Protein AF-A0A813JVG6-F1 (afdb_monomer)

Structure (mmCIF, N/CA/C/O backbone):
data_AF-A0A813JVG6-F1
#
_entry.id   AF-A0A813JVG6-F1
#
loop_
_atom_site.group_PDB
_atom_site.id
_atom_site.type_symbol
_atom_site.label_atom_id
_atom_site.label_alt_id
_atom_site.label_comp_id
_atom_site.lab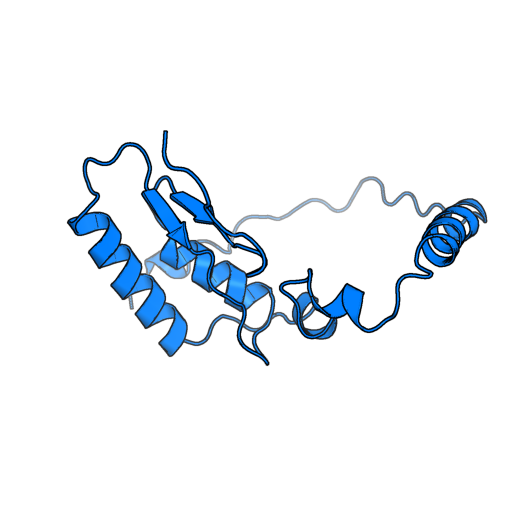el_asym_id
_atom_site.label_entity_id
_atom_site.label_seq_id
_atom_site.pdbx_PDB_ins_code
_atom_site.Cartn_x
_atom_site.Cartn_y
_atom_site.Cartn_z
_atom_site.occupancy
_atom_site.B_iso_or_equiv
_atom_site.auth_seq_id
_atom_site.auth_comp_id
_atom_site.auth_asym_id
_atom_site.auth_atom_id
_atom_site.pdbx_PDB_model_num
ATOM 1 N N . ILE A 1 1 ? 12.607 20.415 8.555 1.00 44.03 1 ILE A N 1
ATOM 2 C CA . ILE A 1 1 ? 13.122 19.029 8.476 1.00 44.03 1 ILE A CA 1
ATOM 3 C C . ILE A 1 1 ? 13.503 18.641 9.897 1.00 44.03 1 ILE A C 1
ATOM 5 O O . ILE A 1 1 ? 14.420 19.246 10.443 1.00 44.03 1 ILE A O 1
ATOM 9 N N . SER A 1 2 ? 12.680 17.807 10.544 1.00 35.66 2 SER A N 1
ATOM 10 C CA . SER A 1 2 ? 12.852 17.447 11.960 1.00 35.66 2 SER A CA 1
ATOM 11 C C . SER A 1 2 ? 14.149 16.662 12.147 1.00 35.66 2 SER A C 1
ATOM 13 O O . SER A 1 2 ? 14.498 15.848 11.294 1.00 35.66 2 SER A O 1
ATOM 15 N N . LYS A 1 3 ? 14.866 16.921 13.244 1.00 29.88 3 LYS A N 1
ATOM 16 C CA . LYS A 1 3 ? 16.168 16.309 13.568 1.00 29.88 3 LYS A CA 1
ATOM 17 C C . LYS A 1 3 ? 16.084 14.805 13.859 1.00 29.88 3 LYS A C 1
ATOM 19 O O . LYS A 1 3 ? 17.111 14.139 13.859 1.00 29.88 3 LYS A O 1
ATOM 24 N N . ASP A 1 4 ? 14.879 14.274 14.026 1.00 38.38 4 ASP A N 1
ATOM 25 C CA . ASP A 1 4 ? 14.653 12.917 14.531 1.00 38.38 4 ASP A CA 1
ATOM 26 C C . ASP A 1 4 ? 14.928 11.807 13.501 1.00 38.38 4 ASP A C 1
ATOM 28 O O . ASP A 1 4 ? 15.031 10.643 13.869 1.00 38.38 4 ASP A O 1
ATOM 32 N N . TYR A 1 5 ? 15.093 12.140 12.214 1.00 39.38 5 TYR A N 1
ATOM 33 C CA . TYR A 1 5 ? 15.378 11.145 11.166 1.00 39.38 5 TYR A CA 1
ATOM 34 C C . TYR A 1 5 ? 16.872 10.802 11.018 1.00 39.38 5 TYR A C 1
ATOM 36 O O . TYR A 1 5 ? 17.216 9.839 10.338 1.00 39.38 5 TYR A O 1
ATOM 44 N N . LEU A 1 6 ? 17.774 11.575 11.637 1.00 38.59 6 LEU A N 1
ATOM 45 C CA . LEU A 1 6 ? 19.225 11.389 11.487 1.00 38.59 6 LEU A CA 1
ATOM 46 C C . LEU A 1 6 ? 19.856 10.475 12.550 1.00 38.59 6 LEU A C 1
ATOM 48 O O . LEU A 1 6 ? 20.983 10.028 12.353 1.00 38.59 6 LEU A O 1
ATOM 52 N N . ASP A 1 7 ? 19.140 10.141 13.627 1.00 34.28 7 ASP A N 1
ATOM 53 C CA . ASP A 1 7 ? 19.705 9.380 14.754 1.00 34.28 7 ASP A CA 1
ATOM 54 C C . ASP A 1 7 ? 19.478 7.860 14.685 1.00 34.28 7 ASP A C 1
ATOM 56 O O . ASP A 1 7 ? 19.999 7.123 15.519 1.00 34.28 7 ASP A O 1
ATOM 60 N N . TYR A 1 8 ? 18.770 7.343 13.675 1.00 40.22 8 TYR A N 1
ATOM 61 C CA . TYR A 1 8 ? 18.489 5.901 13.597 1.00 40.22 8 TYR A CA 1
ATOM 62 C C . TYR A 1 8 ? 19.642 5.055 13.020 1.00 40.22 8 TYR A C 1
ATOM 64 O O . TYR A 1 8 ? 19.555 3.830 13.001 1.00 40.22 8 TYR A O 1
ATOM 72 N N . ASN A 1 9 ? 20.738 5.673 12.557 1.00 33.50 9 ASN A N 1
ATOM 73 C CA . ASN A 1 9 ? 21.777 4.973 11.787 1.00 33.50 9 ASN A CA 1
ATOM 74 C C . ASN A 1 9 ? 23.134 4.805 12.502 1.00 33.50 9 ASN A C 1
ATOM 76 O O . ASN A 1 9 ? 24.161 4.638 11.847 1.00 33.50 9 ASN A O 1
ATOM 80 N N . SER A 1 10 ? 23.178 4.859 13.838 1.00 36.81 10 SER A N 1
ATOM 81 C CA . SER A 1 10 ? 24.444 4.904 14.596 1.00 36.81 10 SER A CA 1
ATOM 82 C C . SER A 1 10 ? 24.734 3.715 15.524 1.00 36.81 10 SER A C 1
ATOM 84 O O . SER A 1 10 ? 25.769 3.726 16.187 1.00 36.81 10 SER A O 1
ATOM 86 N N . HIS A 1 11 ? 23.938 2.637 15.529 1.00 33.06 11 HIS A N 1
ATOM 87 C CA . HIS A 1 11 ? 24.250 1.448 16.341 1.00 33.06 11 HIS A CA 1
ATOM 88 C C . HIS A 1 11 ? 23.897 0.109 15.672 1.00 33.06 11 HIS A C 1
ATOM 90 O O . HIS A 1 11 ? 22.870 -0.498 15.950 1.00 33.06 11 HIS A O 1
ATOM 96 N N . SER A 1 12 ? 24.817 -0.422 14.863 1.00 34.66 12 SER A N 1
ATOM 97 C CA . SER A 1 12 ? 25.055 -1.874 14.804 1.00 34.66 12 SER A CA 1
ATOM 98 C C . SER A 1 12 ? 26.493 -2.166 14.362 1.00 34.66 12 SER A C 1
ATOM 100 O O . SER A 1 12 ? 26.799 -2.445 13.207 1.00 34.66 12 SER A O 1
ATOM 102 N N . GLN A 1 13 ? 27.421 -2.108 15.321 1.00 32.44 13 GLN A N 1
ATOM 103 C CA . GLN A 1 13 ? 28.663 -2.865 15.191 1.00 32.44 13 GLN A CA 1
ATOM 104 C C . GLN A 1 13 ? 28.332 -4.336 15.449 1.00 32.44 13 GLN A C 1
ATOM 106 O O . GLN A 1 13 ? 28.155 -4.741 16.595 1.00 32.44 13 GLN A O 1
ATOM 111 N N . ILE A 1 14 ? 28.212 -5.127 14.382 1.00 34.81 14 ILE A N 1
ATOM 112 C CA . ILE A 1 14 ? 28.149 -6.586 14.488 1.00 34.81 14 ILE A CA 1
ATOM 113 C C . ILE A 1 14 ? 29.550 -7.140 14.244 1.00 34.81 14 ILE A C 1
ATOM 115 O O . ILE A 1 14 ? 30.200 -6.874 13.232 1.00 34.81 14 ILE A O 1
ATOM 119 N N . SER A 1 15 ? 30.000 -7.874 15.256 1.00 29.84 15 SER A N 1
ATOM 120 C CA . SER A 1 15 ? 31.289 -8.533 15.398 1.00 29.84 15 SER A CA 1
ATOM 121 C C . SER A 1 15 ? 31.677 -9.365 14.174 1.00 29.84 15 SER A C 1
ATOM 123 O O . SER A 1 15 ? 30.895 -10.172 13.669 1.00 29.84 15 SER A O 1
ATOM 125 N N . LYS A 1 16 ? 32.930 -9.208 13.744 1.00 38.28 16 LYS A N 1
ATOM 126 C CA . LYS A 1 16 ? 33.622 -10.150 12.866 1.00 38.28 16 LYS A CA 1
ATOM 127 C C . LYS A 1 16 ? 34.021 -11.342 13.726 1.00 38.28 16 LYS A C 1
ATOM 129 O O . LYS A 1 16 ? 34.969 -11.196 14.477 1.00 38.28 16 LYS A O 1
ATOM 134 N N . ASP A 1 17 ? 33.247 -12.424 13.685 1.00 33.38 17 ASP A N 1
ATOM 135 C CA . ASP A 1 17 ? 33.674 -13.815 13.919 1.00 33.38 17 ASP A CA 1
ATOM 136 C C . ASP A 1 17 ? 32.433 -14.723 13.993 1.00 33.38 17 ASP A C 1
ATOM 138 O O . ASP A 1 17 ? 31.630 -14.609 14.916 1.00 33.38 17 ASP A O 1
ATOM 142 N N . GLY A 1 18 ? 32.279 -15.644 13.031 1.00 30.89 18 GLY A N 1
ATOM 143 C CA . GLY A 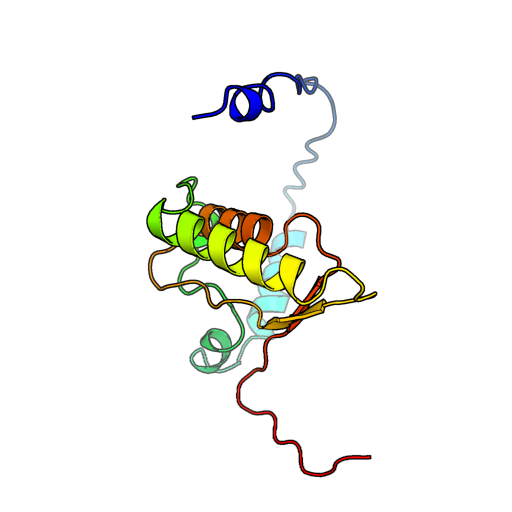1 18 ? 31.380 -16.796 13.186 1.00 30.89 18 GLY A CA 1
ATOM 144 C C . GLY A 1 18 ? 30.480 -17.142 11.997 1.00 30.89 18 GLY A C 1
ATOM 145 O O . GLY A 1 18 ? 29.335 -16.715 11.929 1.00 30.89 18 GLY A O 1
ATOM 146 N N . LEU A 1 19 ? 30.975 -18.067 11.166 1.00 32.31 19 LEU A N 1
ATOM 147 C CA . LEU A 1 19 ? 30.211 -19.047 10.374 1.00 32.31 19 LEU A CA 1
ATOM 148 C C . LEU A 1 19 ? 29.695 -18.657 8.973 1.00 32.31 19 LEU A C 1
ATOM 150 O O . LEU A 1 19 ? 28.548 -18.912 8.614 1.00 32.31 19 LEU A O 1
ATOM 154 N N . THR A 1 20 ? 30.599 -18.226 8.092 1.00 32.97 20 THR A N 1
ATOM 155 C CA . THR A 1 20 ? 30.475 -18.529 6.657 1.00 32.97 20 THR A CA 1
ATOM 156 C C . THR A 1 20 ? 30.907 -19.976 6.403 1.00 32.97 20 THR A C 1
ATOM 158 O O . THR A 1 20 ? 32.085 -20.284 6.239 1.00 32.97 20 THR A O 1
ATOM 161 N N . ARG A 1 21 ? 29.948 -20.907 6.369 1.00 30.12 21 ARG A N 1
ATOM 162 C CA . ARG A 1 21 ? 30.181 -22.231 5.775 1.00 30.12 21 ARG A CA 1
ATOM 163 C C . ARG A 1 21 ? 29.958 -22.132 4.269 1.00 30.12 21 ARG A C 1
ATOM 165 O O . ARG A 1 21 ? 28.844 -22.281 3.779 1.00 30.12 21 ARG A O 1
ATOM 172 N N . THR A 1 22 ? 31.035 -21.885 3.535 1.00 35.28 22 THR A N 1
ATOM 173 C CA . THR A 1 22 ? 31.085 -22.056 2.082 1.00 35.28 22 THR A CA 1
ATOM 174 C C . THR A 1 22 ? 30.962 -23.551 1.783 1.00 35.28 22 THR A C 1
ATOM 176 O O . THR A 1 22 ? 31.934 -24.296 1.888 1.00 35.28 22 THR A O 1
ATOM 179 N N . VAL A 1 23 ? 29.757 -24.028 1.464 1.00 37.38 23 VAL A N 1
ATOM 180 C CA . VAL A 1 23 ? 29.556 -25.405 0.987 1.00 37.38 23 VAL A CA 1
ATOM 181 C C . VAL A 1 23 ? 29.774 -25.407 -0.524 1.00 37.38 23 VAL A C 1
ATOM 183 O O . VAL A 1 23 ? 28.840 -25.308 -1.313 1.00 37.38 23 VAL A O 1
ATOM 186 N N . SER A 1 24 ? 31.038 -25.467 -0.939 1.00 41.69 24 SER A N 1
ATOM 187 C CA . SER A 1 24 ? 31.417 -25.754 -2.323 1.00 41.69 24 SER A CA 1
ATOM 188 C C . SER A 1 24 ? 31.325 -27.262 -2.554 1.00 41.69 24 SER A C 1
ATOM 190 O O . SER A 1 24 ? 32.273 -27.998 -2.282 1.00 41.69 24 SER A O 1
ATOM 192 N N . GLY A 1 25 ? 30.165 -27.728 -3.014 1.00 36.69 25 GLY A N 1
ATOM 193 C CA . GLY A 1 25 ? 29.927 -29.126 -3.363 1.00 36.69 25 GLY A CA 1
ATOM 194 C C . GLY A 1 25 ? 28.907 -29.279 -4.503 1.00 36.69 25 GLY A C 1
ATOM 195 O O . GLY A 1 25 ? 28.044 -28.414 -4.664 1.00 36.69 25 GLY A O 1
ATOM 196 N N . PRO A 1 26 ? 28.969 -30.380 -5.280 1.00 39.91 26 PRO A N 1
ATOM 197 C CA . PRO A 1 26 ? 28.136 -30.648 -6.470 1.00 39.91 26 PRO A CA 1
ATOM 198 C C . PRO A 1 26 ? 26.626 -30.811 -6.186 1.00 39.91 26 PRO A C 1
ATOM 200 O O . PRO A 1 26 ? 25.833 -31.104 -7.081 1.00 39.91 26 PRO A O 1
ATOM 203 N N . GLU A 1 27 ? 26.214 -30.623 -4.936 1.00 38.38 27 GLU A N 1
ATOM 204 C CA . GLU A 1 27 ? 24.853 -30.813 -4.440 1.00 38.38 27 GLU A CA 1
ATOM 205 C C . GLU A 1 27 ? 23.957 -29.589 -4.706 1.00 38.38 27 GLU A C 1
ATOM 207 O O . GLU A 1 27 ? 22.776 -29.742 -5.010 1.00 38.38 27 GLU A O 1
ATOM 212 N N . LEU A 1 28 ? 24.531 -28.378 -4.744 1.00 40.44 28 LEU A N 1
ATOM 213 C CA . LEU A 1 28 ? 23.814 -27.166 -5.172 1.00 40.44 28 LEU A CA 1
ATOM 214 C C . LEU A 1 28 ? 23.487 -27.193 -6.669 1.00 40.44 28 LEU A C 1
ATOM 216 O O . LEU A 1 28 ? 22.437 -26.708 -7.084 1.00 40.44 28 LEU A O 1
ATOM 220 N N . THR A 1 29 ? 24.342 -27.808 -7.487 1.00 39.81 29 THR A N 1
ATOM 221 C CA . THR A 1 29 ? 24.127 -27.888 -8.937 1.00 39.81 29 THR A CA 1
ATOM 222 C C . THR A 1 29 ? 22.926 -28.771 -9.274 1.00 39.81 29 THR A C 1
ATOM 224 O O . THR A 1 29 ? 22.170 -28.428 -10.178 1.00 39.81 29 THR A O 1
ATOM 227 N N . ARG A 1 30 ? 22.700 -29.849 -8.504 1.00 34.91 30 ARG A N 1
ATOM 228 C CA . ARG A 1 30 ? 21.536 -30.739 -8.661 1.00 34.91 30 ARG A CA 1
ATOM 229 C C . ARG A 1 30 ? 20.228 -30.090 -8.228 1.00 34.91 30 ARG A C 1
ATOM 231 O O . ARG A 1 30 ? 19.210 -30.286 -8.889 1.00 34.91 30 ARG A O 1
ATOM 238 N N . THR A 1 31 ? 20.250 -29.295 -7.162 1.00 45.44 31 THR A N 1
ATOM 239 C CA . THR A 1 31 ? 19.056 -28.574 -6.710 1.00 45.44 31 THR A CA 1
ATOM 240 C C . THR A 1 31 ? 18.702 -27.466 -7.698 1.00 45.44 31 THR A C 1
ATOM 242 O O . THR A 1 31 ? 17.559 -27.382 -8.112 1.00 45.44 31 THR A O 1
ATOM 245 N N . VAL A 1 32 ? 19.664 -26.693 -8.208 1.00 44.09 32 VAL A N 1
ATOM 246 C CA . VAL A 1 32 ? 19.368 -25.652 -9.212 1.00 44.09 32 VAL A CA 1
ATOM 247 C C . VAL A 1 32 ? 18.894 -26.252 -10.547 1.00 44.09 32 VAL A C 1
ATOM 249 O O . VAL A 1 32 ? 17.967 -25.719 -11.156 1.00 44.09 32 VAL A O 1
ATOM 252 N N . SER A 1 33 ? 19.447 -27.388 -10.993 1.00 42.41 33 SER A N 1
ATOM 253 C CA . SER A 1 33 ? 18.968 -28.068 -12.209 1.00 42.41 33 SER A CA 1
ATOM 254 C C . SER A 1 33 ? 17.579 -28.690 -12.041 1.00 42.41 33 SER A C 1
ATOM 256 O O . SER A 1 33 ? 16.767 -28.607 -12.954 1.00 42.41 33 SER A O 1
ATOM 258 N N . ALA A 1 34 ? 17.255 -29.239 -10.865 1.00 43.22 34 ALA A N 1
ATOM 259 C CA . ALA A 1 34 ? 15.938 -29.827 -10.600 1.00 43.22 34 ALA A CA 1
ATOM 260 C C . ALA A 1 34 ? 14.803 -28.785 -10.571 1.00 43.22 34 ALA A C 1
ATOM 262 O O . ALA A 1 34 ? 13.643 -29.123 -10.811 1.00 43.22 34 ALA A O 1
ATOM 263 N N . TRP A 1 35 ? 15.129 -27.518 -10.297 1.00 41.75 35 TRP A N 1
ATOM 264 C CA . TRP A 1 35 ? 14.190 -26.401 -10.414 1.00 41.75 35 TRP A CA 1
ATOM 265 C C . TRP A 1 35 ? 14.094 -25.901 -11.859 1.00 41.75 35 TRP A C 1
ATOM 267 O O . TRP A 1 35 ? 13.020 -25.485 -12.277 1.00 41.75 35 TRP A O 1
ATOM 277 N N . ARG A 1 36 ? 15.179 -26.011 -12.637 1.00 42.38 36 ARG A N 1
ATOM 278 C CA . ARG A 1 36 ? 15.228 -25.656 -14.064 1.00 42.38 36 ARG A CA 1
ATOM 279 C C . ARG A 1 36 ? 14.400 -26.595 -14.944 1.00 42.38 36 ARG A C 1
ATOM 281 O O . ARG A 1 36 ? 13.771 -26.134 -15.886 1.00 42.38 36 ARG A O 1
ATOM 288 N N . ASP A 1 37 ? 14.357 -27.883 -14.610 1.00 42.16 37 ASP A N 1
ATOM 289 C CA . ASP A 1 37 ? 13.575 -28.872 -15.369 1.00 42.16 37 ASP A CA 1
ATOM 290 C C . ASP A 1 37 ? 12.079 -28.856 -15.008 1.00 42.16 37 ASP A C 1
ATOM 292 O O . ASP A 1 37 ? 11.242 -29.322 -15.780 1.00 42.16 37 ASP A O 1
ATOM 296 N N . ARG A 1 38 ? 11.712 -28.277 -13.854 1.00 42.75 38 ARG A N 1
ATOM 297 C CA . ARG A 1 38 ? 10.308 -28.100 -13.440 1.00 42.75 38 ARG A CA 1
ATOM 298 C C . ARG A 1 38 ? 9.673 -26.830 -14.018 1.00 42.75 38 ARG A C 1
ATOM 300 O O . ARG A 1 38 ? 8.454 -26.700 -13.995 1.00 42.75 38 ARG A O 1
ATOM 307 N N . THR A 1 39 ? 10.477 -25.918 -14.561 1.00 44.47 39 THR A N 1
ATOM 308 C CA . THR A 1 39 ? 10.037 -24.645 -15.148 1.00 44.47 39 THR A CA 1
ATOM 309 C C . THR A 1 39 ? 10.019 -24.677 -16.672 1.00 44.47 39 THR A C 1
ATOM 311 O O . THR A 1 39 ? 10.326 -23.685 -17.326 1.00 44.47 39 THR A O 1
ATOM 314 N N . ASN A 1 40 ? 9.536 -25.774 -17.259 1.00 41.34 40 ASN A N 1
ATOM 315 C CA . ASN A 1 40 ? 9.009 -25.748 -18.628 1.00 41.34 40 ASN A CA 1
ATOM 316 C C . ASN A 1 40 ? 7.607 -25.089 -18.657 1.00 41.34 40 ASN A C 1
ATOM 318 O O . ASN A 1 40 ? 6.691 -25.560 -19.324 1.00 41.34 40 ASN A O 1
ATOM 322 N N . MET A 1 41 ? 7.431 -24.031 -17.857 1.00 43.78 41 MET A N 1
ATOM 323 C CA . MET A 1 41 ? 6.328 -23.093 -17.988 1.00 43.78 41 MET A CA 1
ATOM 324 C C . MET A 1 41 ? 6.782 -22.036 -18.981 1.00 43.78 41 MET A C 1
ATOM 326 O O . MET A 1 41 ? 7.890 -21.503 -18.872 1.00 43.78 41 MET A O 1
ATOM 330 N N . ASP A 1 42 ? 5.931 -21.784 -19.966 1.00 46.66 42 ASP A N 1
ATOM 331 C CA . ASP A 1 42 ? 6.142 -20.811 -21.024 1.00 46.66 42 ASP A CA 1
ATOM 332 C C . ASP A 1 42 ? 6.699 -19.508 -20.424 1.00 46.66 42 ASP A C 1
ATOM 334 O O . ASP A 1 42 ? 6.116 -18.940 -19.498 1.00 46.66 42 ASP A O 1
ATOM 338 N N . GLN A 1 43 ? 7.832 -19.004 -20.927 1.00 43.41 43 GLN A N 1
ATOM 339 C CA . GLN A 1 43 ? 8.495 -17.791 -20.404 1.00 43.41 43 GLN A CA 1
ATOM 340 C C . GLN A 1 43 ? 7.584 -16.542 -20.405 1.00 43.41 43 GLN A C 1
ATOM 342 O O . GLN A 1 43 ? 7.930 -15.509 -19.826 1.00 43.41 43 GLN A O 1
ATOM 347 N N . LYS A 1 44 ? 6.412 -16.626 -21.044 1.00 41.62 44 LYS A N 1
ATOM 348 C CA . LYS A 1 44 ? 5.334 -15.637 -20.986 1.00 41.62 44 LYS A CA 1
ATOM 349 C C . LYS A 1 44 ? 4.587 -15.605 -19.646 1.00 41.62 44 LYS A C 1
ATOM 351 O O . LYS A 1 44 ? 4.172 -14.521 -19.253 1.00 41.62 44 LYS A O 1
ATOM 356 N N . GLU A 1 45 ? 4.437 -16.727 -18.943 1.00 41.47 45 GLU A N 1
ATOM 357 C CA . GLU A 1 45 ? 3.616 -16.825 -17.721 1.00 41.47 45 GLU A CA 1
ATOM 358 C C . GLU A 1 45 ? 4.376 -16.437 -16.446 1.00 41.47 45 GLU A C 1
ATOM 360 O O . GLU A 1 45 ? 3.798 -15.860 -15.527 1.00 41.47 45 GLU A O 1
ATOM 365 N N . ALA A 1 46 ? 5.697 -16.643 -16.408 1.00 44.62 46 ALA A N 1
ATOM 366 C CA . ALA A 1 46 ? 6.528 -16.249 -15.265 1.00 44.62 46 ALA A CA 1
ATOM 367 C C . ALA A 1 46 ? 6.615 -14.721 -15.061 1.00 44.62 46 ALA A C 1
ATOM 369 O O . ALA A 1 46 ? 6.981 -14.261 -13.980 1.00 44.62 46 ALA A O 1
ATOM 370 N N . LYS A 1 47 ? 6.251 -13.925 -16.077 1.00 46.22 47 LYS A N 1
ATOM 371 C CA . LYS A 1 47 ? 6.172 -12.458 -15.974 1.00 46.22 47 LYS A CA 1
ATOM 372 C C . LYS A 1 47 ? 4.988 -11.968 -15.139 1.00 46.22 47 LYS A C 1
ATOM 374 O O . LYS A 1 47 ? 4.998 -10.815 -14.727 1.00 46.22 47 LYS A O 1
ATOM 379 N N . THR A 1 48 ? 3.988 -12.810 -14.895 1.00 49.44 48 THR A N 1
ATOM 380 C CA . THR A 1 48 ? 2.692 -12.365 -14.364 1.00 49.44 48 THR A CA 1
ATOM 381 C C . THR A 1 48 ? 2.612 -12.402 -12.835 1.00 49.44 48 THR A C 1
ATOM 383 O O . THR A 1 48 ? 1.746 -11.757 -12.259 1.00 49.44 48 THR A O 1
ATOM 386 N N . VAL A 1 49 ? 3.520 -13.108 -12.151 1.00 51.12 49 VAL A N 1
ATOM 387 C CA . VAL A 1 49 ? 3.402 -13.343 -10.694 1.00 51.12 49 VAL A CA 1
ATOM 388 C C . VAL A 1 49 ? 4.390 -12.514 -9.865 1.00 51.12 49 VAL A C 1
ATOM 390 O O . VAL A 1 49 ? 4.184 -12.309 -8.671 1.00 51.12 49 VAL A O 1
ATOM 393 N N . LEU A 1 50 ? 5.465 -12.007 -10.475 1.00 57.50 50 LEU A N 1
ATOM 394 C CA . LEU A 1 50 ? 6.444 -1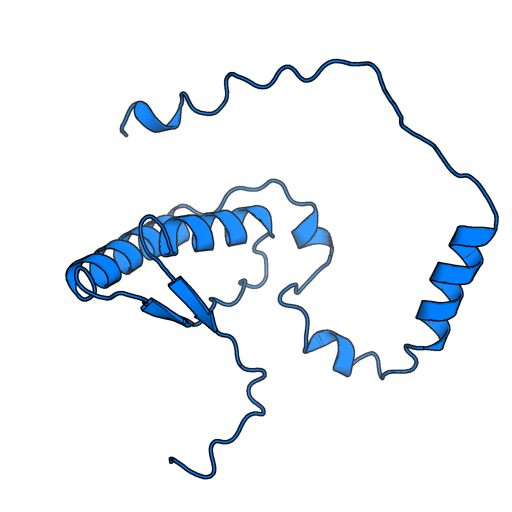1.187 -9.766 1.00 57.50 50 LEU A CA 1
ATOM 395 C C . LEU A 1 50 ? 6.084 -9.702 -9.839 1.00 57.50 50 LEU A C 1
ATOM 397 O O . LEU A 1 50 ? 5.942 -9.123 -10.910 1.00 57.50 50 LEU A O 1
ATOM 401 N N . PHE A 1 51 ? 6.043 -9.070 -8.666 1.00 64.69 51 PHE A N 1
ATOM 402 C CA . PHE A 1 51 ? 5.985 -7.615 -8.493 1.00 64.69 51 PHE A CA 1
ATOM 403 C C . PHE A 1 51 ? 7.201 -6.888 -9.089 1.00 64.69 51 PHE A C 1
ATOM 405 O O . PHE A 1 51 ? 7.178 -5.672 -9.227 1.00 64.69 51 PHE A O 1
ATOM 412 N N . LEU A 1 52 ? 8.256 -7.630 -9.431 1.00 65.19 52 LEU A N 1
ATOM 413 C CA . LEU A 1 52 ? 9.509 -7.127 -9.974 1.00 65.19 52 LEU A CA 1
ATOM 414 C C . LEU A 1 52 ? 9.499 -7.207 -11.495 1.00 65.19 52 LEU A C 1
ATOM 416 O O . LEU A 1 52 ? 9.326 -8.279 -12.073 1.00 65.19 52 LEU A O 1
ATOM 420 N N . HIS A 1 53 ? 9.769 -6.077 -12.137 1.00 68.88 53 HIS A N 1
ATOM 421 C CA . HIS A 1 53 ? 9.864 -5.989 -13.589 1.00 68.88 53 HIS A CA 1
ATOM 422 C C . HIS A 1 53 ? 11.263 -6.364 -14.110 1.00 68.88 53 HIS A C 1
ATOM 424 O O . HIS A 1 53 ? 11.388 -6.804 -15.253 1.00 68.88 53 HIS A O 1
ATOM 430 N N . ASN A 1 54 ? 12.310 -6.216 -13.288 1.00 70.62 54 ASN A N 1
ATOM 431 C CA . ASN A 1 54 ? 13.697 -6.555 -13.614 1.00 70.62 54 ASN A CA 1
ATOM 432 C C . ASN A 1 54 ? 14.473 -6.986 -12.340 1.00 70.62 54 ASN A C 1
ATOM 434 O O . ASN A 1 54 ? 14.375 -6.294 -11.325 1.00 70.62 54 ASN A O 1
ATOM 438 N N . PRO A 1 55 ? 15.270 -8.079 -12.364 1.00 70.19 55 PRO A N 1
ATOM 439 C CA . PRO A 1 55 ? 16.157 -8.457 -11.255 1.00 70.19 55 PRO A CA 1
ATOM 440 C C . PRO A 1 55 ? 17.099 -7.342 -10.770 1.00 70.19 55 PRO A C 1
ATOM 442 O O . PRO A 1 55 ? 17.390 -7.291 -9.579 1.00 70.19 55 PRO A O 1
ATOM 445 N N . ASP A 1 56 ? 17.519 -6.410 -11.630 1.00 71.88 56 ASP A N 1
ATOM 446 C CA . ASP A 1 56 ? 18.370 -5.273 -11.238 1.00 71.88 56 ASP A CA 1
ATOM 447 C C . ASP A 1 56 ? 17.691 -4.352 -10.202 1.00 71.88 56 ASP A C 1
ATOM 449 O O . ASP A 1 56 ? 18.357 -3.632 -9.452 1.00 71.88 56 ASP A O 1
ATOM 453 N N . GLN A 1 57 ? 16.353 -4.383 -10.128 1.00 75.56 57 GLN A N 1
ATOM 454 C CA . GLN A 1 57 ? 15.571 -3.614 -9.158 1.00 75.56 57 GLN A CA 1
ATOM 455 C C . GLN A 1 57 ? 15.759 -4.136 -7.725 1.00 75.56 57 GLN A C 1
ATOM 457 O O . GLN A 1 57 ? 15.578 -3.363 -6.790 1.00 75.56 57 GLN A O 1
ATOM 462 N N . LEU A 1 58 ? 16.159 -5.400 -7.534 1.00 76.00 58 LEU A N 1
ATOM 463 C CA . LEU A 1 58 ? 16.414 -5.986 -6.209 1.00 76.00 58 LEU A CA 1
ATOM 464 C C . LEU A 1 58 ? 17.721 -5.504 -5.581 1.00 76.00 58 LEU A C 1
ATOM 466 O O . LEU A 1 58 ? 17.834 -5.443 -4.362 1.00 76.00 58 LEU A O 1
ATOM 470 N N . THR A 1 59 ? 18.724 -5.202 -6.404 1.00 77.00 59 THR A N 1
ATOM 471 C CA . THR A 1 59 ? 20.080 -4.878 -5.937 1.00 77.00 59 THR A CA 1
ATOM 472 C C . THR A 1 59 ? 20.343 -3.380 -5.855 1.00 77.00 59 THR A C 1
ATOM 474 O O . THR A 1 59 ? 21.424 -2.958 -5.449 1.00 77.00 59 THR A O 1
ATOM 477 N N . SER A 1 60 ? 19.389 -2.560 -6.290 1.00 78.06 60 SER A N 1
ATOM 478 C CA . SER A 1 60 ? 19.539 -1.112 -6.277 1.00 78.06 60 SER A CA 1
ATOM 479 C C . SER A 1 60 ? 19.317 -0.556 -4.869 1.00 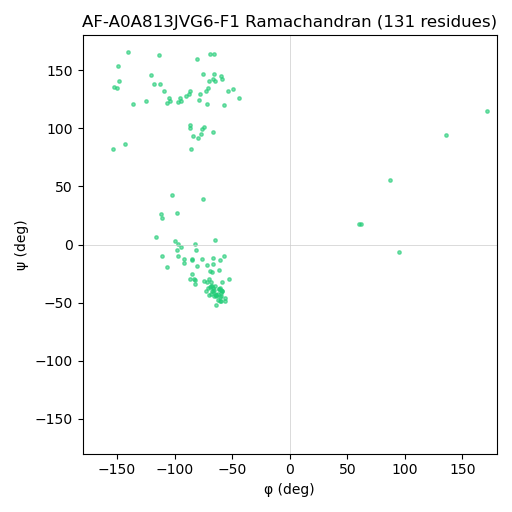78.06 60 SER A C 1
ATOM 481 O O . SER A 1 60 ? 18.319 -0.839 -4.218 1.00 78.06 60 SER A O 1
ATOM 483 N N . SER A 1 61 ? 20.264 0.268 -4.426 1.00 81.50 61 SER A N 1
ATOM 484 C CA . SER A 1 61 ? 20.270 0.944 -3.126 1.00 81.50 61 SER A CA 1
ATOM 485 C C . SER A 1 61 ? 19.759 2.387 -3.212 1.00 81.50 61 SER A C 1
ATOM 487 O O . SER A 1 61 ? 20.247 3.255 -2.492 1.00 81.50 61 SER A O 1
ATOM 489 N N . ARG A 1 62 ? 18.892 2.694 -4.183 1.00 84.00 62 ARG A N 1
ATOM 490 C CA . ARG A 1 62 ? 18.366 4.054 -4.355 1.00 84.00 62 ARG A CA 1
ATOM 491 C C . ARG A 1 62 ? 17.142 4.224 -3.467 1.00 84.00 62 ARG A C 1
ATOM 493 O O . ARG A 1 62 ? 16.237 3.399 -3.522 1.00 84.00 62 ARG A O 1
ATOM 500 N N . ASP A 1 63 ? 17.093 5.311 -2.719 1.00 86.31 63 ASP A N 1
ATOM 501 C CA . ASP A 1 63 ? 15.925 5.622 -1.902 1.00 86.31 63 ASP A CA 1
ATOM 502 C C . ASP A 1 63 ? 14.682 5.922 -2.754 1.00 86.31 63 ASP A C 1
ATOM 504 O O . ASP A 1 63 ? 14.756 6.180 -3.963 1.00 86.31 63 ASP A O 1
ATOM 508 N N . CYS A 1 64 ? 13.528 5.874 -2.096 1.00 85.00 64 CYS A N 1
ATOM 509 C CA . CYS A 1 64 ? 12.240 6.278 -2.633 1.00 85.00 64 CYS A CA 1
ATOM 510 C C . CYS A 1 64 ? 12.273 7.746 -3.070 1.00 85.00 64 CYS A C 1
ATOM 512 O O . CYS A 1 64 ? 12.876 8.604 -2.419 1.00 85.00 64 CYS A O 1
ATOM 514 N N . ASN A 1 65 ? 11.602 8.049 -4.180 1.00 89.56 65 ASN A N 1
ATOM 515 C CA . ASN A 1 65 ? 11.483 9.421 -4.641 1.00 89.56 65 ASN A CA 1
ATOM 516 C C . ASN A 1 65 ? 10.647 10.249 -3.650 1.00 89.56 65 ASN A C 1
ATOM 518 O O . ASN A 1 65 ? 9.625 9.793 -3.142 1.00 89.56 65 ASN A O 1
ATOM 522 N N . LEU A 1 66 ? 11.035 11.506 -3.440 1.00 92.44 66 LEU A N 1
ATOM 523 C CA . LEU A 1 66 ? 10.371 12.419 -2.513 1.00 92.44 66 LEU A CA 1
ATOM 524 C C . LEU A 1 66 ? 8.888 12.629 -2.852 1.00 92.44 66 LEU A C 1
ATOM 526 O O . LEU A 1 66 ? 8.057 12.613 -1.954 1.00 92.44 66 LEU A O 1
ATOM 530 N N . ALA A 1 67 ? 8.542 12.743 -4.137 1.00 91.62 67 ALA A N 1
ATOM 531 C CA . ALA A 1 67 ? 7.147 12.902 -4.553 1.00 91.62 67 ALA A CA 1
ATOM 532 C C . ALA A 1 67 ? 6.285 11.670 -4.216 1.00 91.62 67 ALA A C 1
ATOM 534 O O . ALA A 1 67 ? 5.120 11.802 -3.852 1.00 91.62 67 ALA A O 1
ATOM 535 N N . GLU A 1 68 ? 6.851 10.465 -4.318 1.00 90.38 68 GLU A N 1
ATOM 536 C CA . GLU A 1 68 ? 6.147 9.229 -3.960 1.00 90.38 68 GLU A CA 1
ATOM 537 C C . GLU A 1 68 ? 6.009 9.123 -2.439 1.00 90.38 68 GLU A C 1
ATOM 539 O O . GLU A 1 68 ? 4.939 8.784 -1.937 1.00 90.38 68 GLU A O 1
ATOM 544 N N . MET A 1 69 ? 7.052 9.506 -1.701 1.00 93.94 69 MET A N 1
ATOM 545 C CA . MET A 1 69 ? 7.014 9.577 -0.243 1.00 93.94 69 MET A CA 1
ATOM 546 C C . MET A 1 69 ? 5.937 10.550 0.261 1.00 93.94 69 MET A C 1
ATOM 548 O O . MET A 1 69 ? 5.158 10.201 1.142 1.00 93.94 69 MET A O 1
ATOM 552 N N . GLU A 1 70 ? 5.822 11.742 -0.332 1.00 95.88 70 GLU A N 1
ATOM 553 C CA . GLU A 1 70 ? 4.785 12.722 0.025 1.00 95.88 70 GLU A CA 1
ATOM 554 C C . GLU A 1 70 ? 3.369 12.169 -0.184 1.00 95.88 70 GLU A C 1
ATOM 556 O O . GLU A 1 70 ? 2.485 12.385 0.650 1.00 95.88 70 GLU A O 1
ATOM 561 N N . VAL A 1 71 ? 3.158 11.411 -1.264 1.00 94.88 71 VAL A N 1
ATOM 562 C CA . VAL A 1 71 ? 1.885 10.729 -1.524 1.00 94.88 71 VAL A CA 1
ATOM 563 C C . VAL A 1 71 ? 1.616 9.653 -0.470 1.00 94.88 71 VAL A C 1
ATOM 565 O O . VAL A 1 71 ? 0.496 9.589 0.040 1.00 94.88 71 VAL A O 1
ATOM 568 N N . ALA A 1 72 ? 2.616 8.840 -0.112 1.00 96.00 72 ALA A N 1
ATOM 569 C CA . ALA A 1 72 ? 2.479 7.824 0.935 1.00 96.00 72 ALA A CA 1
ATOM 570 C C . ALA A 1 72 ? 2.098 8.450 2.282 1.00 96.00 72 ALA A C 1
ATOM 572 O O . ALA A 1 72 ? 1.122 8.023 2.899 1.00 96.00 72 ALA A O 1
ATOM 573 N N . THR A 1 73 ? 2.799 9.507 2.701 1.00 97.50 73 THR A N 1
ATOM 574 C CA . THR A 1 73 ? 2.515 10.221 3.953 1.00 97.50 73 THR A CA 1
ATOM 575 C C . THR A 1 73 ? 1.115 10.841 3.944 1.00 97.50 73 THR A C 1
ATOM 577 O O . THR A 1 73 ? 0.385 10.747 4.934 1.00 97.50 73 THR A O 1
ATOM 580 N N . ALA A 1 74 ? 0.701 11.460 2.834 1.00 97.69 74 ALA A N 1
ATOM 581 C CA . ALA A 1 74 ? -0.629 12.053 2.719 1.00 97.69 74 ALA A CA 1
ATOM 582 C C . ALA A 1 74 ? -1.738 10.993 2.798 1.00 97.69 74 ALA A C 1
ATOM 584 O O . ALA A 1 74 ? -2.729 11.186 3.506 1.00 97.69 74 ALA A O 1
ATOM 585 N N . LEU A 1 75 ? -1.562 9.859 2.116 1.00 96.75 75 LEU A N 1
ATOM 586 C CA . LEU A 1 75 ? -2.532 8.769 2.135 1.00 96.75 75 LEU A CA 1
ATOM 587 C C . LEU A 1 75 ? -2.594 8.095 3.511 1.00 96.75 75 LEU A C 1
ATOM 589 O O . LEU A 1 75 ? -3.692 7.880 4.023 1.00 96.75 75 LEU A O 1
ATOM 593 N N . ASN A 1 76 ? -1.444 7.849 4.148 1.00 97.44 76 ASN A N 1
ATOM 594 C CA . ASN A 1 76 ? -1.379 7.333 5.515 1.00 97.44 76 ASN A CA 1
ATOM 595 C C . ASN A 1 76 ? -2.146 8.239 6.486 1.00 97.44 76 ASN A C 1
ATOM 597 O O . ASN A 1 76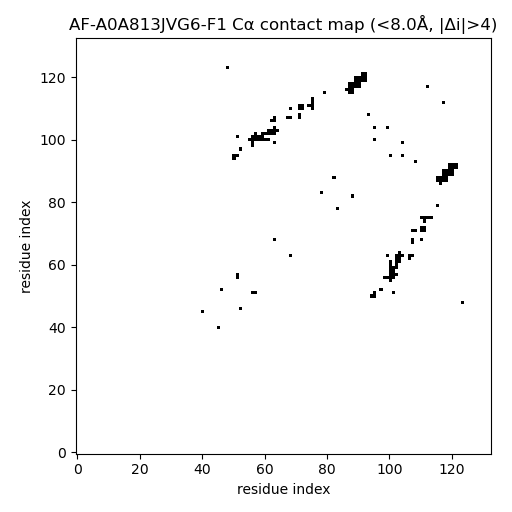 ? -2.965 7.755 7.267 1.00 97.44 76 ASN A O 1
ATOM 601 N N . LYS A 1 77 ? -1.947 9.560 6.393 1.00 97.88 77 LYS A N 1
ATOM 602 C CA . LYS A 1 77 ? -2.664 10.532 7.225 1.00 97.88 77 LYS A CA 1
ATOM 603 C C . LYS A 1 77 ? -4.181 10.394 7.077 1.00 97.88 77 LYS A C 1
ATOM 605 O O . LYS A 1 77 ? -4.877 10.289 8.082 1.00 97.88 77 LYS A O 1
ATOM 610 N N . VAL A 1 78 ? -4.686 10.331 5.846 1.00 97.75 78 VAL A N 1
ATOM 611 C CA . VAL A 1 78 ? -6.126 10.168 5.583 1.00 97.75 78 VAL A CA 1
ATOM 612 C C . VAL A 1 78 ? -6.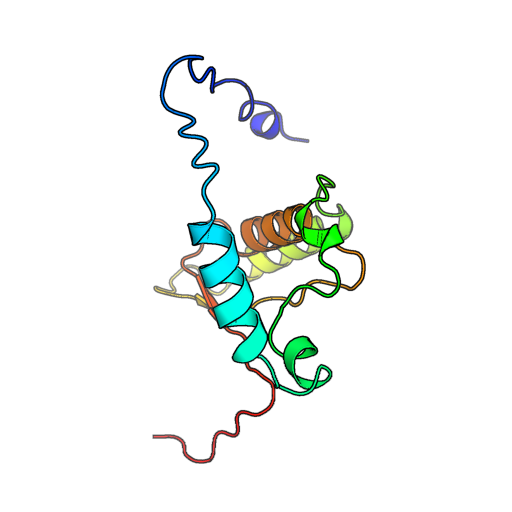640 8.824 6.107 1.00 97.75 78 VAL A C 1
ATOM 614 O O . VAL A 1 78 ? -7.684 8.772 6.756 1.00 97.75 78 VAL A O 1
ATOM 617 N N . MET A 1 79 ? -5.898 7.734 5.883 1.00 96.94 79 MET A N 1
ATOM 618 C CA . MET A 1 79 ? -6.262 6.406 6.385 1.00 96.94 79 MET A CA 1
ATOM 619 C C . MET A 1 79 ? -6.370 6.391 7.911 1.00 96.94 79 MET A C 1
ATOM 621 O O . MET A 1 79 ? -7.322 5.826 8.446 1.00 96.94 79 MET A O 1
ATOM 625 N N . ARG A 1 80 ? -5.438 7.049 8.605 1.00 96.69 80 ARG A N 1
ATOM 626 C CA . ARG A 1 80 ? -5.444 7.184 10.065 1.00 96.69 80 ARG A CA 1
ATOM 627 C C . ARG A 1 80 ? -6.583 8.047 10.583 1.00 96.69 80 ARG A C 1
ATOM 629 O O . ARG A 1 80 ? -7.157 7.708 11.608 1.00 96.69 80 ARG A O 1
ATOM 636 N N . GLU A 1 81 ? -6.898 9.148 9.908 1.00 97.12 81 GLU A N 1
ATOM 637 C CA . GLU A 1 81 ? -7.993 10.040 10.308 1.00 97.12 81 GLU A CA 1
ATOM 638 C C . GLU A 1 81 ? -9.350 9.337 10.211 1.00 97.12 81 GLU A C 1
ATOM 640 O O . GLU A 1 81 ? -10.171 9.455 11.117 1.00 97.12 81 GLU A O 1
ATOM 645 N N . ILE A 1 82 ? -9.569 8.573 9.139 1.00 96.69 82 ILE A N 1
ATOM 646 C CA . ILE A 1 82 ? -10.845 7.892 8.886 1.00 96.69 82 ILE A CA 1
ATOM 647 C C . ILE A 1 82 ? -10.948 6.569 9.660 1.00 96.69 82 ILE A C 1
ATOM 649 O O . ILE A 1 82 ? -12.036 6.189 10.084 1.00 96.69 82 ILE A O 1
ATOM 653 N N . SER A 1 83 ? -9.829 5.864 9.849 1.00 95.56 83 SER A N 1
ATOM 654 C CA . SER A 1 83 ? -9.795 4.501 10.405 1.00 95.56 83 SER A CA 1
ATOM 655 C C . SER A 1 83 ? -9.148 4.437 11.792 1.00 95.56 83 SER A C 1
ATOM 657 O O . SER A 1 83 ? -8.605 3.402 12.169 1.00 95.56 83 SER A O 1
ATOM 659 N N . SER A 1 84 ? -9.176 5.532 12.553 1.00 92.62 84 SER A N 1
ATOM 660 C CA . SER A 1 84 ? -8.516 5.649 13.865 1.00 92.62 84 SER A CA 1
ATOM 661 C C . SER A 1 84 ? -8.996 4.618 14.894 1.00 92.62 84 SER A C 1
ATOM 663 O O . SER A 1 84 ? -8.208 4.166 15.721 1.00 92.62 84 SER A O 1
ATOM 665 N N . GLU A 1 85 ? -10.267 4.220 14.820 1.00 94.50 85 GLU A N 1
ATOM 666 C CA . GLU A 1 85 ? -10.888 3.222 15.703 1.00 94.50 85 GLU A CA 1
ATOM 667 C C . GLU A 1 85 ? -10.932 1.813 15.088 1.00 94.50 85 GLU A C 1
ATOM 669 O O . GLU A 1 85 ? -11.429 0.874 15.709 1.00 94.50 85 GLU A O 1
ATOM 674 N N . ALA A 1 86 ? -10.423 1.636 13.865 1.00 96.12 86 ALA A N 1
ATOM 675 C CA . ALA A 1 86 ? -10.456 0.343 13.200 1.00 96.12 86 ALA A CA 1
ATOM 676 C C . ALA A 1 86 ? -9.489 -0.646 13.868 1.00 96.12 86 ALA A C 1
ATOM 678 O O . ALA A 1 86 ? -8.318 -0.350 14.124 1.00 96.12 86 ALA A O 1
ATOM 679 N N . GLU A 1 87 ? -9.952 -1.877 14.094 1.00 96.06 87 GLU A N 1
ATOM 680 C CA . GLU A 1 87 ? -9.071 -2.942 14.577 1.00 96.06 87 GLU A CA 1
ATOM 681 C C . GLU A 1 87 ? -8.070 -3.398 13.509 1.00 96.06 87 GLU A C 1
ATOM 683 O O . GLU A 1 87 ? -6.957 -3.823 13.825 1.00 96.06 87 GLU A O 1
ATOM 688 N N . LEU A 1 88 ? -8.466 -3.296 12.242 1.00 96.75 88 LEU A N 1
ATOM 689 C CA . LEU A 1 88 ? -7.681 -3.704 11.093 1.00 96.75 88 LEU A CA 1
ATOM 690 C C . LEU A 1 88 ? -8.088 -2.882 9.870 1.00 96.75 88 LEU A C 1
ATOM 692 O O . LEU A 1 88 ? -9.275 -2.726 9.591 1.00 96.75 88 LEU A O 1
ATOM 696 N N . VAL A 1 89 ? -7.099 -2.409 9.115 1.00 96.50 89 VAL A N 1
ATOM 697 C CA . VAL A 1 89 ? -7.307 -1.743 7.827 1.00 96.50 89 VAL A CA 1
ATOM 698 C C . VAL A 1 89 ? -6.912 -2.701 6.711 1.00 96.50 89 VAL A C 1
ATOM 700 O O . VAL A 1 89 ? -5.803 -3.228 6.689 1.00 96.50 89 VAL A O 1
ATOM 703 N N . VAL A 1 90 ? -7.815 -2.936 5.768 1.00 96.69 90 VAL A N 1
ATOM 704 C CA . VAL A 1 90 ? -7.527 -3.731 4.573 1.00 96.69 90 VAL A CA 1
ATOM 705 C C . VAL A 1 90 ? -7.417 -2.770 3.402 1.00 96.69 90 VAL A C 1
ATOM 707 O O . VAL A 1 90 ? -8.352 -2.022 3.128 1.00 96.69 90 VAL A O 1
ATOM 710 N N . THR A 1 91 ? -6.272 -2.762 2.729 1.00 95.62 91 THR A N 1
ATOM 711 C CA . THR A 1 91 ? -6.053 -1.907 1.558 1.00 95.62 91 THR A CA 1
ATOM 712 C C . THR A 1 91 ? -5.264 -2.648 0.491 1.00 95.62 91 THR A C 1
ATOM 714 O O . THR A 1 91 ? -4.685 -3.707 0.736 1.00 95.62 91 THR A O 1
ATOM 717 N N . ASN A 1 92 ? -5.255 -2.099 -0.715 1.00 94.50 92 ASN A N 1
ATOM 718 C CA . ASN A 1 92 ? -4.521 -2.682 -1.823 1.00 94.50 92 ASN A CA 1
ATOM 719 C C . ASN A 1 92 ? -3.011 -2.530 -1.600 1.00 94.50 92 ASN A C 1
ATOM 721 O O . ASN A 1 92 ? -2.540 -1.487 -1.147 1.00 94.50 92 ASN A O 1
ATOM 725 N N . LEU A 1 93 ? -2.252 -3.562 -1.957 1.00 93.88 93 LEU A N 1
ATOM 726 C CA . LEU A 1 93 ? -0.807 -3.482 -2.102 1.00 93.88 93 LEU A CA 1
ATOM 727 C C . LEU A 1 93 ? -0.499 -2.665 -3.370 1.00 93.88 93 LEU A C 1
ATOM 729 O O . LEU A 1 93 ? -0.931 -3.067 -4.453 1.00 93.88 93 LEU A O 1
ATOM 733 N N . PRO A 1 94 ? 0.237 -1.547 -3.265 1.00 90.88 94 PRO A N 1
ATOM 734 C CA . PRO A 1 94 ? 0.640 -0.755 -4.421 1.00 90.88 94 PRO A CA 1
ATOM 735 C C . PRO A 1 94 ? 1.487 -1.577 -5.393 1.00 90.88 94 PRO A C 1
ATOM 737 O O . PRO A 1 94 ? 2.303 -2.395 -4.969 1.00 90.88 94 PRO A O 1
ATOM 740 N N . ASP A 1 95 ? 1.345 -1.339 -6.692 1.00 87.56 95 ASP A N 1
ATOM 741 C CA . ASP A 1 95 ? 2.270 -1.895 -7.677 1.00 87.56 95 ASP A CA 1
ATOM 742 C C . ASP A 1 95 ? 3.603 -1.139 -7.651 1.00 87.56 95 ASP A C 1
ATOM 744 O O . ASP A 1 95 ? 3.649 0.068 -7.410 1.00 87.56 95 ASP A O 1
ATOM 748 N N . MET A 1 96 ? 4.701 -1.849 -7.910 1.00 84.94 96 MET A N 1
ATOM 749 C CA . MET A 1 96 ? 6.001 -1.210 -8.084 1.00 84.94 96 MET A CA 1
ATOM 750 C C . MET A 1 96 ? 6.074 -0.608 -9.488 1.00 84.94 96 MET A C 1
ATOM 752 O O . MET A 1 96 ? 5.919 -1.319 -10.480 1.00 84.94 96 MET A O 1
ATOM 756 N N . ASN A 1 97 ? 6.346 0.691 -9.587 1.00 79.44 97 ASN A N 1
ATOM 757 C CA . ASN A 1 97 ? 6.418 1.359 -10.883 1.00 79.44 97 ASN A CA 1
ATOM 758 C C . ASN A 1 97 ? 7.602 0.829 -11.724 1.00 79.44 97 ASN A C 1
ATOM 760 O O . ASN A 1 97 ? 8.673 0.518 -11.183 1.00 79.44 97 ASN A O 1
ATOM 764 N N . PRO A 1 98 ? 7.482 0.769 -13.065 1.00 74.25 98 PRO A N 1
ATOM 765 C CA . PRO A 1 98 ? 8.610 0.446 -13.932 1.00 74.25 98 PRO A CA 1
ATOM 766 C C . PRO A 1 98 ? 9.765 1.433 -13.705 1.00 74.25 98 PRO A C 1
ATOM 768 O O . PRO A 1 98 ? 9.608 2.637 -13.886 1.00 74.25 98 PRO A O 1
ATOM 771 N N . GLY A 1 99 ? 10.933 0.930 -13.298 1.00 73.88 99 GLY A N 1
ATOM 772 C CA . GLY A 1 99 ? 12.113 1.758 -13.011 1.00 73.88 99 GLY A CA 1
ATOM 773 C C . GLY A 1 99 ? 12.301 2.151 -11.542 1.00 73.88 99 GLY A C 1
ATOM 774 O O . GLY A 1 99 ? 13.368 2.666 -11.202 1.00 73.88 99 GLY A O 1
ATOM 775 N N . GLN A 1 100 ? 11.343 1.850 -10.658 1.00 77.00 100 GLN A N 1
ATOM 776 C CA . GLN A 1 100 ? 11.597 1.854 -9.215 1.00 77.00 100 GLN A CA 1
ATOM 777 C C . GLN A 1 100 ? 12.520 0.701 -8.820 1.00 77.00 100 GLN A C 1
ATOM 779 O O . GLN A 1 100 ? 12.733 -0.246 -9.573 1.00 77.00 100 GLN A O 1
ATOM 784 N N . ASN A 1 101 ? 13.084 0.778 -7.627 1.00 86.00 101 ASN A N 1
ATOM 785 C CA . ASN A 1 101 ? 13.844 -0.311 -7.038 1.00 86.00 101 ASN A CA 1
ATOM 786 C C . ASN A 1 101 ? 13.123 -0.853 -5.800 1.00 86.00 101 ASN A C 1
ATOM 788 O O . ASN A 1 101 ? 12.250 -0.188 -5.242 1.00 86.00 101 ASN A O 1
ATOM 792 N N . ALA A 1 102 ? 13.515 -2.049 -5.373 1.00 87.88 102 ALA A N 1
ATOM 793 C CA . ALA A 1 102 ? 12.901 -2.741 -4.253 1.00 87.88 102 ALA A CA 1
ATOM 794 C C . ALA A 1 102 ? 13.030 -1.958 -2.938 1.00 87.88 102 ALA A C 1
ATOM 796 O O . ALA A 1 102 ? 12.071 -1.920 -2.176 1.00 87.88 102 ALA A O 1
ATOM 797 N N . LEU A 1 103 ? 14.167 -1.296 -2.688 1.00 90.12 103 LEU A N 1
ATOM 798 C CA . LEU A 1 103 ? 14.372 -0.516 -1.465 1.00 90.12 103 LEU A CA 1
ATOM 799 C C . LEU A 1 103 ? 13.401 0.668 -1.389 1.00 90.12 103 LEU A C 1
ATOM 801 O O . LEU A 1 103 ? 12.681 0.803 -0.404 1.00 90.12 103 LEU A O 1
ATOM 805 N N . GLY A 1 104 ? 13.340 1.486 -2.440 1.00 90.88 104 GLY A N 1
ATOM 806 C CA . GLY A 1 104 ? 12.427 2.626 -2.503 1.00 90.88 104 GLY A CA 1
ATOM 807 C C . GLY A 1 104 ? 10.956 2.211 -2.427 1.00 90.88 104 GLY A C 1
ATOM 808 O O . GLY A 1 104 ? 10.166 2.856 -1.742 1.00 90.88 104 GLY A O 1
ATOM 809 N N . TYR A 1 105 ? 10.590 1.093 -3.057 1.00 91.88 105 TYR A N 1
ATOM 810 C CA . TYR A 1 105 ? 9.243 0.534 -2.941 1.00 91.88 105 TYR A CA 1
ATOM 811 C C . TYR A 1 105 ? 8.918 0.085 -1.506 1.00 91.88 105 TYR A C 1
ATOM 813 O O . TYR A 1 105 ? 7.848 0.409 -0.994 1.00 91.88 105 TYR A O 1
ATOM 821 N N . CYS A 1 106 ? 9.842 -0.599 -0.823 1.00 92.44 106 CYS A N 1
ATOM 822 C CA . CYS A 1 106 ? 9.660 -0.964 0.583 1.00 92.44 106 CYS A CA 1
ATOM 823 C C . CYS A 1 106 ? 9.502 0.276 1.470 1.00 92.44 106 CYS A C 1
ATOM 825 O O . CYS A 1 106 ? 8.560 0.329 2.250 1.00 92.44 106 CYS A O 1
ATOM 827 N N . GLN A 1 107 ? 10.343 1.300 1.290 1.00 94.12 107 GLN A N 1
ATOM 828 C CA . GLN A 1 107 ? 10.234 2.570 2.021 1.00 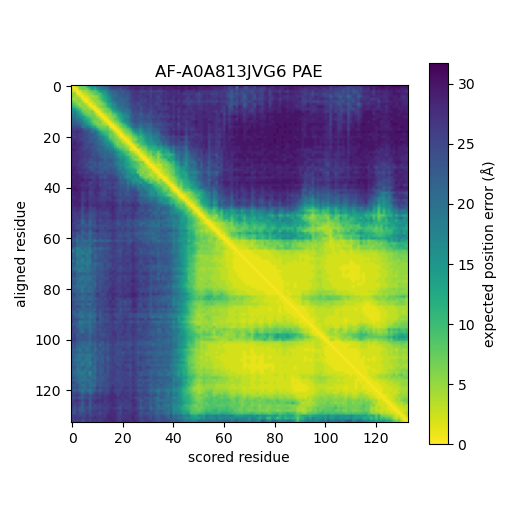94.12 107 GLN A CA 1
ATOM 829 C C . GLN A 1 107 ? 8.873 3.251 1.791 1.00 94.12 107 GLN A C 1
ATOM 831 O O . GLN A 1 107 ? 8.276 3.780 2.726 1.00 94.12 107 GLN A O 1
ATOM 836 N N . TYR A 1 108 ? 8.354 3.216 0.559 1.00 94.50 108 TYR A N 1
ATOM 837 C CA . TYR A 1 108 ? 7.016 3.722 0.245 1.00 94.50 108 TYR A CA 1
ATOM 838 C C . TYR A 1 108 ? 5.920 2.956 1.000 1.00 94.50 108 TYR A C 1
ATOM 840 O O . TYR A 1 108 ? 5.040 3.568 1.605 1.00 94.50 108 TYR A O 1
ATOM 848 N N . VAL A 1 109 ? 5.970 1.619 0.989 1.00 95.19 109 VAL A N 1
ATOM 849 C CA . VAL A 1 109 ? 4.986 0.770 1.683 1.00 95.19 109 VAL A CA 1
ATOM 850 C C . VAL A 1 109 ? 5.073 0.940 3.204 1.00 95.19 109 VAL A C 1
ATOM 852 O O . VAL A 1 109 ? 4.040 0.986 3.876 1.00 95.19 109 VAL A O 1
ATOM 855 N N . GLU A 1 110 ? 6.281 1.072 3.750 1.00 95.75 110 GLU A N 1
ATOM 856 C CA . GLU A 1 110 ? 6.518 1.346 5.170 1.00 95.75 110 GLU A CA 1
ATOM 857 C C . GLU A 1 110 ? 5.891 2.675 5.595 1.00 95.75 110 GLU A C 1
ATOM 859 O O . GLU A 1 110 ? 5.147 2.712 6.575 1.00 95.75 110 GLU A O 1
ATOM 864 N N . GLU A 1 111 ? 6.118 3.752 4.840 1.00 97.19 111 GLU A N 1
ATOM 865 C CA . GLU A 1 111 ? 5.524 5.053 5.157 1.00 97.19 111 GLU A CA 1
ATOM 866 C C . GLU A 1 111 ? 3.996 5.028 4.996 1.00 97.19 111 GLU A C 1
ATOM 868 O O . GLU A 1 111 ? 3.270 5.542 5.848 1.00 97.19 111 GLU A O 1
ATOM 873 N N . LEU A 1 112 ? 3.484 4.360 3.957 1.00 96.69 112 LEU A N 1
ATOM 874 C CA . LEU A 1 112 ? 2.047 4.218 3.719 1.00 96.69 112 LEU A CA 1
ATOM 875 C C . LEU A 1 112 ? 1.327 3.495 4.870 1.00 96.69 112 LEU A C 1
ATOM 877 O O . LEU A 1 112 ? 0.199 3.844 5.221 1.00 96.69 112 LEU A O 1
ATOM 881 N N . THR A 1 113 ? 1.962 2.485 5.465 1.00 96.75 113 THR A N 1
ATOM 882 C CA . THR A 1 113 ? 1.364 1.627 6.507 1.00 96.75 113 THR A CA 1
ATOM 883 C C . THR A 1 113 ? 1.770 1.998 7.930 1.00 96.75 113 THR A C 1
ATOM 885 O O . THR A 1 113 ? 1.353 1.349 8.892 1.00 96.75 113 THR A O 1
ATOM 888 N N . LYS A 1 114 ? 2.543 3.072 8.086 1.00 96.88 114 LYS A N 1
ATOM 889 C CA . LYS A 1 114 ? 3.060 3.531 9.369 1.00 96.88 114 LYS A CA 1
ATOM 890 C C . LYS A 1 114 ? 1.955 3.719 10.407 1.00 96.88 114 LYS A C 1
ATOM 892 O O . LYS A 1 114 ? 0.939 4.362 10.144 1.00 96.88 114 LYS A O 1
ATOM 897 N N . GLU A 1 115 ? 2.186 3.171 11.602 1.00 95.25 115 GLU A N 1
ATOM 898 C CA . GLU A 1 115 ? 1.288 3.266 12.767 1.00 95.25 115 GLU A CA 1
ATOM 899 C C . GLU A 1 115 ? -0.122 2.677 12.551 1.00 95.25 115 GLU A C 1
ATOM 901 O O . GLU A 1 115 ? -1.032 2.946 13.334 1.00 95.25 115 GLU A O 1
ATOM 906 N N . LEU A 1 116 ? -0.309 1.838 11.528 1.00 94.25 116 LEU A N 1
ATOM 907 C CA . LEU A 1 116 ? -1.569 1.159 11.243 1.00 94.25 116 LEU A CA 1
ATOM 908 C C . LEU A 1 116 ? -1.393 -0.362 11.277 1.00 94.25 116 LEU A C 1
ATOM 910 O O . LEU A 1 116 ? -0.373 -0.910 10.863 1.00 94.25 116 LEU A O 1
ATOM 914 N N . ARG A 1 117 ? -2.430 -1.071 11.731 1.00 95.81 117 ARG A N 1
ATOM 915 C CA . ARG A 1 117 ? -2.533 -2.525 11.550 1.00 95.81 117 ARG A CA 1
ATOM 916 C C . ARG A 1 117 ? -3.175 -2.785 10.194 1.00 95.81 117 ARG A C 1
ATOM 918 O O . ARG A 1 117 ? -4.391 -2.656 10.064 1.00 95.81 117 ARG A O 1
ATOM 925 N N . VAL A 1 118 ? -2.354 -3.101 9.194 1.00 96.38 118 VAL A N 1
ATOM 926 C CA . VAL A 1 118 ? -2.788 -3.197 7.793 1.00 96.38 118 VAL A CA 1
ATOM 927 C C . VAL A 1 118 ? -2.607 -4.607 7.239 1.00 96.38 118 VAL A C 1
ATOM 929 O O . VAL A 1 118 ? -1.565 -5.226 7.442 1.00 96.38 118 VAL A O 1
ATOM 932 N N . ILE A 1 119 ? -3.597 -5.091 6.485 1.00 97.19 119 ILE A N 1
ATOM 933 C CA . ILE A 1 119 ? -3.417 -6.183 5.521 1.00 97.19 119 ILE A CA 1
ATOM 934 C C . ILE A 1 119 ? -3.382 -5.576 4.121 1.00 97.19 119 ILE A C 1
ATOM 936 O O . ILE A 1 119 ? -4.318 -4.888 3.710 1.00 97.19 119 ILE A O 1
ATOM 940 N N . LEU A 1 120 ? -2.296 -5.849 3.398 1.00 96.06 120 LEU A N 1
ATOM 941 C CA . LEU A 1 120 ? -2.115 -5.438 2.011 1.00 96.06 120 LEU A CA 1
ATOM 942 C C . LEU A 1 120 ? -2.557 -6.569 1.082 1.00 96.06 120 LEU A C 1
ATOM 944 O O . LEU A 1 120 ? -2.052 -7.688 1.179 1.00 96.06 120 LEU A O 1
ATOM 948 N N . LEU A 1 121 ? -3.501 -6.277 0.189 1.00 94.44 121 LEU A N 1
ATOM 949 C CA . LEU A 1 121 ? -4.070 -7.247 -0.743 1.00 94.44 121 LEU A CA 1
ATOM 950 C C . LEU A 1 121 ? -3.695 -6.932 -2.186 1.00 94.44 121 LEU A C 1
ATOM 952 O O . LEU A 1 121 ? -3.763 -5.790 -2.628 1.00 94.44 121 LEU A O 1
ATOM 956 N N . ARG A 1 122 ? -3.366 -7.971 -2.949 1.00 90.88 122 ARG A N 1
ATOM 957 C CA . ARG A 1 122 ? -3.174 -7.880 -4.395 1.00 90.88 122 ARG A CA 1
ATOM 958 C C . ARG A 1 122 ? -3.842 -9.063 -5.069 1.00 90.88 122 ARG A C 1
ATOM 960 O O . ARG A 1 122 ? -3.497 -10.204 -4.776 1.00 90.88 122 ARG A O 1
ATOM 967 N N . GLY A 1 123 ? -4.782 -8.777 -5.961 1.00 87.62 123 GLY A N 1
ATOM 968 C CA . GLY A 1 123 ? -5.333 -9.779 -6.866 1.00 87.62 123 GLY A CA 1
ATOM 969 C C . GLY A 1 123 ? -4.407 -10.019 -8.056 1.00 87.62 123 GLY A C 1
ATOM 970 O O . GLY A 1 123 ? -3.581 -9.178 -8.409 1.00 87.62 123 GLY A O 1
ATOM 971 N N . THR A 1 124 ? -4.576 -11.161 -8.704 1.00 85.38 124 THR A N 1
ATOM 972 C CA . THR A 1 124 ? -3.952 -11.499 -9.989 1.00 85.38 124 THR A CA 1
ATOM 973 C C . THR A 1 124 ? -4.715 -10.916 -11.184 1.00 85.38 124 THR A C 1
ATOM 975 O O . THR A 1 124 ? -4.308 -11.117 -12.326 1.00 85.38 124 THR A O 1
ATOM 978 N N . ASN A 1 125 ? -5.810 -10.184 -10.934 1.00 82.31 125 ASN A N 1
ATOM 979 C CA . ASN A 1 125 ? -6.758 -9.672 -11.931 1.00 82.31 125 ASN A CA 1
ATOM 980 C C . ASN A 1 125 ? -7.463 -10.780 -12.731 1.00 82.31 125 ASN A C 1
ATOM 982 O O . ASN A 1 125 ? -8.020 -10.522 -13.797 1.00 82.31 125 ASN A O 1
ATOM 986 N N . THR A 1 126 ? -7.441 -12.012 -12.221 1.00 87.50 126 THR A N 1
ATOM 987 C CA . THR A 1 126 ? -8.165 -13.155 -12.799 1.00 87.50 126 THR A CA 1
ATOM 988 C C . THR A 1 126 ? -9.319 -13.610 -11.910 1.00 87.50 126 THR A C 1
ATOM 990 O O . THR A 1 126 ? -10.153 -14.414 -12.324 1.00 87.50 126 THR A O 1
ATOM 993 N N . GLU A 1 127 ? -9.389 -13.077 -10.692 1.00 86.62 127 GLU A N 1
ATOM 994 C CA . GLU A 1 127 ? -10.408 -13.400 -9.713 1.00 86.62 127 GLU A CA 1
ATOM 995 C C . GLU A 1 127 ? -11.757 -12.783 -10.100 1.00 86.62 127 GLU A C 1
ATOM 997 O O . GLU A 1 127 ? -11.861 -11.592 -10.391 1.00 86.62 127 GLU A O 1
ATOM 1002 N N . VAL A 1 128 ? -12.816 -13.594 -10.053 1.00 90.75 128 VAL A N 1
ATOM 1003 C CA . VAL A 1 128 ? -14.200 -13.154 -10.266 1.00 90.75 128 VAL A CA 1
ATOM 1004 C C . VAL A 1 128 ? -15.031 -13.567 -9.056 1.00 90.75 128 VAL A C 1
ATOM 1006 O O . VAL A 1 128 ? -15.093 -14.748 -8.716 1.00 90.75 128 VAL A O 1
ATOM 1009 N N . ILE A 1 129 ? -15.687 -12.602 -8.405 1.00 89.38 129 ILE A N 1
ATOM 1010 C CA . ILE A 1 129 ? -16.578 -12.866 -7.268 1.00 89.38 129 ILE A CA 1
ATOM 1011 C C . ILE A 1 129 ? -17.973 -13.171 -7.813 1.00 89.38 129 ILE A C 1
ATOM 1013 O O . ILE A 1 129 ? -18.697 -12.274 -8.237 1.00 89.38 129 ILE A O 1
ATOM 1017 N N . THR A 1 130 ? -18.340 -14.452 -7.836 1.00 91.56 130 THR A N 1
ATOM 1018 C CA . THR A 1 130 ? -19.615 -14.915 -8.412 1.00 91.56 130 THR A CA 1
ATOM 1019 C C . THR A 1 130 ? -20.727 -15.110 -7.382 1.00 91.56 130 THR A C 1
ATOM 1021 O O . THR A 1 130 ? -21.874 -15.320 -7.766 1.00 91.56 130 THR A O 1
ATOM 1024 N N . ALA A 1 131 ? -20.414 -15.052 -6.087 1.00 85.62 131 ALA A N 1
ATOM 1025 C CA . ALA A 1 131 ? -21.389 -15.138 -5.007 1.00 85.62 131 ALA A CA 1
ATOM 1026 C C . ALA A 1 131 ? -20.924 -14.314 -3.800 1.00 85.62 131 ALA A C 1
ATOM 1028 O O . ALA A 1 131 ? -19.742 -14.326 -3.456 1.00 85.62 131 ALA A O 1
ATOM 1029 N N . PHE A 1 132 ? -21.872 -13.633 -3.160 1.00 85.75 132 PHE A N 1
ATOM 1030 C CA . PHE A 1 132 ? -21.692 -12.991 -1.860 1.00 85.75 132 PHE A CA 1
ATOM 1031 C C . PHE A 1 132 ? -22.503 -13.796 -0.846 1.00 85.75 132 PHE A C 1
ATOM 1033 O O . PHE A 1 132 ? -23.647 -14.156 -1.136 1.00 85.75 132 PHE A O 1
ATOM 1040 N N . THR A 1 133 ? -21.887 -14.119 0.287 1.00 65.38 133 THR A N 1
ATOM 1041 C CA . THR A 1 133 ? -22.502 -14.916 1.361 1.00 65.38 133 THR A CA 1
ATOM 1042 C C . THR A 1 133 ? -22.828 -14.023 2.538 1.00 65.38 133 THR A C 1
ATOM 1044 O O . THR A 1 133 ? -22.034 -13.083 2.769 1.00 65.38 133 THR A O 1
#

Nearest PDB structures (foldseek):
  6vw9-assembly1_B-2  TM=8.763E-01  e=4.104E-04  Caenorhabditis elegans
  2vk2-assembly1_A  TM=6.183E-01  e=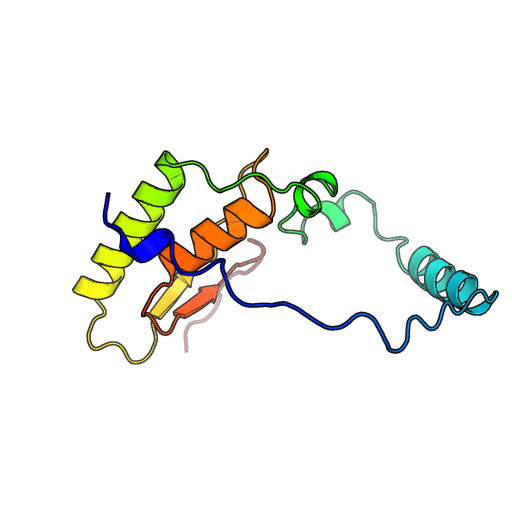4.358E+00  Escherichia coli K-12
  2ioy-assembly2_B  TM=5.475E-01  e=3.573E+00  Caldanaerobacter subterraneus subsp. tengcongensis
  5hqj-assembly1_A  TM=4.781E-01  e=9.647E+00  Paraburkholderia graminis C4D1M

Solvent-accessible surface area (backbone atoms only — not comparable to full-atom values): 8788 Å² total; per-residue (Å²): 134,76,78,78,76,73,70,80,82,80,82,80,91,75,79,94,80,90,81,86,76,80,80,88,56,80,64,58,59,52,54,57,48,58,55,57,72,70,53,82,58,62,82,73,60,72,65,74,78,52,76,64,93,50,79,71,24,70,75,36,87,51,75,51,55,67,73,57,43,53,51,21,46,53,50,25,51,52,50,47,71,76,43,67,85,53,88,62,45,79,46,72,49,79,80,65,56,94,87,57,29,49,50,14,48,48,54,35,53,50,49,36,46,58,101,54,58,67,49,71,45,76,80,88,84,75,83,76,89,88,76,86,132

Organism: Polarella glacialis (NCBI:txid89957)

Radius of gyration: 20.75 Å; Cα contacts (8 Å, |Δi|>4): 84; chains: 1; bounding box: 56×50×37 Å

Sequence (133 aa):
ISKDYLDYNSHSQISKDGLTRTVSGPELTRTVSAWRDRTNMDQKEAKTVLFLHNPDQLTSSRDCNLAEMEVATALNKVMREISSEAELVVTNLPDMNPGQNALGYCQYVEELTKELRVILLRGTNTEVITAFT

Mean predicted aligned error: 15.91 Å

pLDDT: mean 70.43, std 25.29, range [29.84, 97.88]

Secondary structure (DSSP, 8-state):
--GGGSSTTS-----S-S-----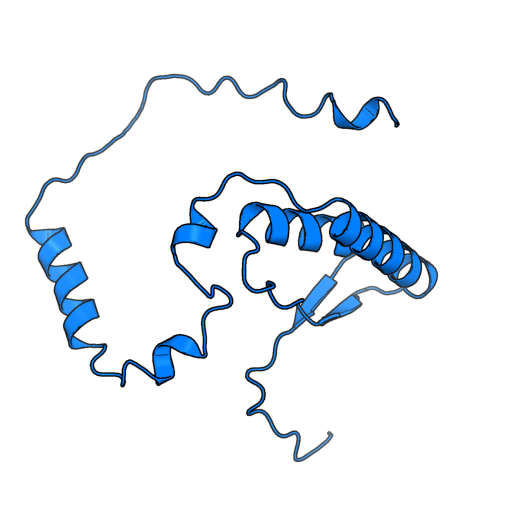-STHHHHHHHHHHTT--S-TTTTTTT-S-S-THHHH--PPPPHHHHHHHHHHHHHHHHHSTT-S-EEEEPPPPPTT--HHHHHHHHHHHHTTS-EEEE---S--------

Foldseek 3Di:
DDPVVPPPPPDDPDDPDDDPPPPPDCPVVVVVVVVVVVPPDDPVVVCLPDLDPDPVLAVDPDAADPVLLVVLQVQLVVCCVVCVVPPEAEEAQDRDDVPHHPRNSVVSVCSNCPPHRYDHDDDSVPDDDPDDD